Protein AF-A0A4Y2LZM2-F1 (afdb_monomer_lite)

Organism: Araneus ventricosus (NCBI:txid182803)

Radius of gyration: 18.98 Å; chains: 1; bounding box: 39×49×45 Å

InterPro domains:
  IPR011074 CRAL/TRIO, N-terminal domain [SM01100] (30-55)
  IPR036273 CRAL/TRIO, N-terminal domain superfamily [SSF46938] (3-70)
  IPR036865 CRAL-TRIO lipid binding domain superfamily [G3DSA:3.40.525.10] (1-97)
  IPR051026 Phosphatidylinositol/phosphatidylcholine transfer [PTHR45657] (2-75)

Secondary structure (DSSP, 8-state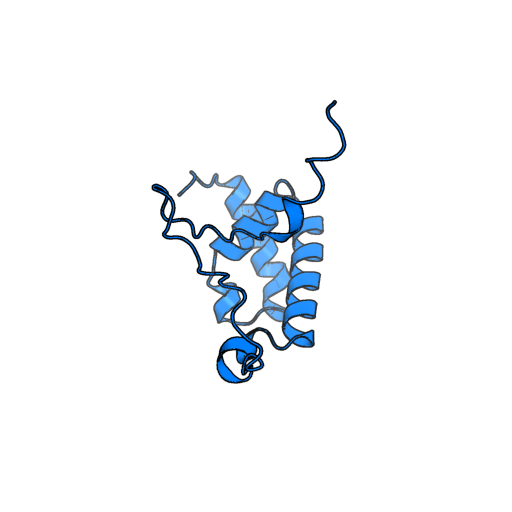):
-----HHHHHHHHHHHHHHTTTS-HHHHS-HHHHHHHHHHTTT-HHHHHHHHHHHHHHHHHTTTTTHHHH-------------B---TTS--B---GGGGGGSSSS--

Foldseek 3Di:
DPPQDPLLVVLLVLLLVVCVVLDDPVVSPDSVLSSVLCVVVVSDNVNSNVVVNVVSVVCVVVVVVCCVPPDDDDPDDDPPQDQPAADVVRDTDRDPVVPPVPPPPPDD

Structure (mmCIF, N/CA/C/O backbone):
data_AF-A0A4Y2LZM2-F1
#
_entry.id   AF-A0A4Y2LZM2-F1
#
loop_
_atom_site.group_PDB
_atom_site.id
_atom_site.type_symbol
_atom_site.label_atom_id
_atom_site.label_alt_id
_atom_site.label_comp_id
_atom_site.label_asym_id
_atom_site.label_entity_id
_atom_site.label_seq_id
_atom_site.pdbx_PDB_ins_code
_atom_site.Cartn_x
_atom_site.Cartn_y
_atom_site.Cartn_z
_atom_site.occupancy
_atom_site.B_iso_or_equiv
_atom_site.auth_seq_id
_atom_site.auth_comp_id
_atom_site.auth_asym_id
_atom_site.auth_atom_id
_atom_site.pdbx_PDB_model_num
ATOM 1 N N . MET A 1 1 ? 4.956 10.311 13.688 1.00 51.38 1 MET A N 1
ATOM 2 C CA . MET A 1 1 ? 4.297 9.046 13.324 1.00 51.38 1 MET A CA 1
ATOM 3 C C . MET A 1 1 ? 3.024 8.950 14.127 1.00 51.38 1 MET A C 1
ATOM 5 O O . MET A 1 1 ? 3.088 9.180 15.332 1.00 51.38 1 MET A O 1
ATOM 9 N N . ASP A 1 2 ? 1.894 8.716 13.457 1.00 63.31 2 ASP A N 1
ATOM 10 C CA . ASP A 1 2 ? 0.620 8.436 14.124 1.00 63.31 2 ASP A CA 1
ATOM 11 C C . ASP A 1 2 ? 0.838 7.303 15.140 1.00 63.31 2 ASP A C 1
ATOM 13 O O . ASP A 1 2 ? 1.656 6.408 14.910 1.00 63.31 2 ASP A O 1
ATOM 17 N N . LYS A 1 3 ? 0.176 7.364 16.298 1.00 77.25 3 LYS A N 1
ATOM 18 C CA . LYS A 1 3 ? 0.248 6.280 17.284 1.00 77.25 3 LYS A CA 1
ATOM 19 C C . LYS A 1 3 ? -0.423 5.047 16.681 1.00 77.25 3 LYS A C 1
ATOM 21 O O . LYS A 1 3 ? -1.642 4.956 16.723 1.00 77.25 3 LYS A O 1
ATOM 26 N N . ILE A 1 4 ? 0.376 4.140 16.122 1.00 81.56 4 ILE A N 1
ATOM 27 C CA . ILE A 1 4 ? -0.104 2.852 15.621 1.00 81.56 4 ILE A CA 1
ATOM 28 C C . ILE A 1 4 ? -0.552 2.027 16.828 1.00 81.56 4 ILE A C 1
ATOM 30 O O . ILE A 1 4 ? 0.246 1.734 17.725 1.00 81.56 4 ILE A O 1
ATOM 34 N N . THR A 1 5 ? -1.834 1.699 16.851 1.00 89.56 5 THR A N 1
ATOM 35 C CA . THR A 1 5 ? -2.460 0.821 17.839 1.00 89.56 5 THR A CA 1
ATOM 36 C C . THR A 1 5 ? -2.055 -0.634 17.598 1.00 89.56 5 THR A C 1
ATOM 38 O O . THR A 1 5 ? -1.636 -1.014 16.504 1.00 89.56 5 THR A O 1
ATOM 41 N N . ASP A 1 6 ? -2.165 -1.478 18.620 1.00 90.06 6 ASP A N 1
ATOM 42 C CA . ASP A 1 6 ? -1.746 -2.879 18.493 1.00 90.06 6 ASP A CA 1
ATOM 43 C C . ASP A 1 6 ? -2.658 -3.688 17.550 1.00 90.06 6 ASP A C 1
ATOM 45 O O . ASP A 1 6 ? -2.203 -4.635 16.909 1.00 90.06 6 ASP A O 1
ATOM 49 N N . GLU A 1 7 ? -3.918 -3.275 17.387 1.00 88.94 7 GLU A N 1
ATOM 50 C CA . GLU A 1 7 ? -4.853 -3.863 16.418 1.00 88.94 7 GLU A CA 1
ATOM 51 C C . GLU A 1 7 ? -4.424 -3.584 14.972 1.00 88.94 7 GLU A C 1
ATOM 53 O O . GLU A 1 7 ? -4.406 -4.490 14.138 1.00 88.94 7 GLU A O 1
ATOM 58 N N . GLU A 1 8 ? -4.001 -2.351 14.682 1.00 89.56 8 GLU A N 1
ATOM 59 C CA . GLU A 1 8 ? -3.513 -1.963 13.355 1.00 89.56 8 GLU A CA 1
ATOM 60 C C . GLU A 1 8 ? -2.219 -2.704 12.995 1.00 89.56 8 GLU A C 1
ATOM 62 O O . GLU A 1 8 ? -2.066 -3.147 11.856 1.00 89.56 8 GLU A O 1
ATOM 67 N N . LYS A 1 9 ? -1.312 -2.906 13.963 1.00 90.44 9 LYS A N 1
ATOM 68 C CA . LYS A 1 9 ? -0.097 -3.713 13.746 1.00 90.44 9 LYS A CA 1
ATOM 69 C C . LYS A 1 9 ? -0.437 -5.142 13.354 1.00 90.44 9 LYS A C 1
ATOM 71 O O . LYS A 1 9 ? 0.136 -5.657 12.404 1.00 90.44 9 LYS A O 1
ATOM 76 N N . LYS A 1 10 ? -1.417 -5.754 14.022 1.00 92.25 10 LYS A N 1
ATOM 77 C CA . LYS A 1 10 ? -1.850 -7.118 13.702 1.00 92.25 10 LYS A CA 1
ATOM 78 C C . LYS A 1 10 ? -2.354 -7.236 12.261 1.00 92.25 10 LYS A C 1
ATOM 80 O O . LYS A 1 10 ? -2.016 -8.194 11.574 1.00 92.25 10 LYS A O 1
ATOM 85 N N . VAL A 1 11 ? -3.123 -6.252 11.793 1.00 91.56 11 VAL A N 1
ATOM 86 C CA . VAL A 1 11 ? -3.586 -6.186 10.395 1.00 91.56 11 VAL A CA 1
ATOM 87 C C . VAL A 1 11 ? -2.406 -6.043 9.430 1.00 91.56 11 VAL A C 1
ATOM 89 O O . VAL A 1 11 ? -2.385 -6.689 8.383 1.00 91.56 11 VAL A O 1
ATOM 92 N N . MET A 1 12 ? -1.415 -5.217 9.774 1.00 91.50 12 MET A N 1
ATOM 93 C CA . MET A 1 12 ? -0.206 -5.046 8.964 1.00 91.50 12 MET A CA 1
ATOM 94 C C . MET A 1 12 ? 0.626 -6.331 8.883 1.00 91.50 12 MET A C 1
ATOM 96 O O . MET A 1 12 ? 1.064 -6.691 7.791 1.00 91.50 12 MET A O 1
ATOM 100 N N . ASP A 1 13 ? 0.800 -7.036 10.000 1.00 91.44 13 ASP A N 1
ATOM 101 C CA . ASP A 1 13 ? 1.537 -8.301 10.057 1.00 91.44 13 ASP A CA 1
ATOM 102 C C . ASP A 1 13 ? 0.827 -9.394 9.247 1.00 91.44 13 ASP A C 1
ATOM 104 O O . ASP A 1 13 ? 1.456 -10.079 8.442 1.00 91.44 13 ASP A O 1
ATOM 108 N N . GLU A 1 14 ? -0.501 -9.495 9.359 1.00 93.00 14 GLU A N 1
ATOM 109 C CA . GLU A 1 14 ? -1.297 -10.443 8.572 1.00 93.00 14 GLU A CA 1
ATOM 110 C C . GLU A 1 14 ? -1.205 -10.155 7.063 1.00 93.00 14 GLU A C 1
ATOM 112 O O . GLU A 1 14 ? -1.051 -11.068 6.248 1.00 93.00 14 GLU A O 1
ATOM 117 N N . LEU A 1 15 ? -1.251 -8.878 6.670 1.00 91.44 15 LEU A N 1
ATOM 118 C CA . LEU A 1 15 ? -1.054 -8.469 5.277 1.00 91.44 15 LEU A CA 1
ATOM 119 C C . LEU A 1 15 ? 0.349 -8.794 4.772 1.00 91.44 15 LEU A C 1
ATOM 121 O O . LEU A 1 15 ? 0.496 -9.251 3.632 1.00 91.44 15 LEU A O 1
ATOM 125 N N . ARG A 1 16 ? 1.369 -8.568 5.606 1.00 90.50 16 ARG A N 1
ATOM 126 C CA . ARG A 1 16 ? 2.755 -8.911 5.298 1.00 90.50 16 ARG A CA 1
ATOM 127 C C . ARG A 1 16 ? 2.851 -10.403 5.024 1.00 90.50 16 ARG A C 1
ATOM 129 O O . ARG A 1 16 ? 3.222 -10.760 3.912 1.00 90.50 16 ARG A O 1
ATOM 136 N N . GLU A 1 17 ? 2.431 -11.253 5.959 1.00 90.62 17 GLU A N 1
AT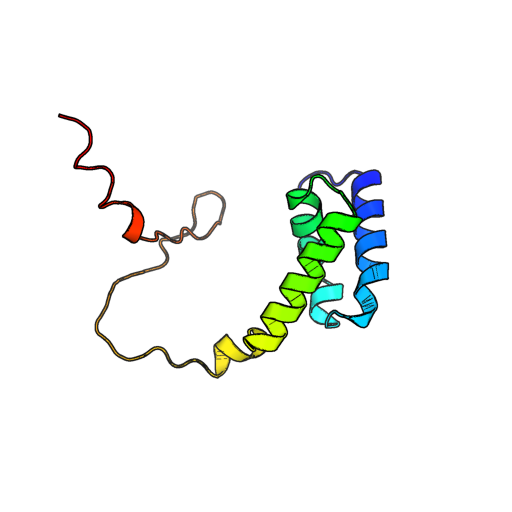OM 137 C CA . GLU A 1 17 ? 2.491 -12.716 5.829 1.00 90.62 17 GLU A CA 1
ATOM 138 C C . GLU A 1 17 ? 1.828 -13.235 4.547 1.00 90.62 17 GLU A C 1
ATOM 140 O O . GLU A 1 17 ? 2.414 -14.044 3.824 1.00 90.62 17 GLU A O 1
ATOM 145 N N . ARG A 1 18 ? 0.641 -12.720 4.206 1.00 89.56 18 ARG A N 1
ATOM 146 C CA . ARG A 1 18 ? -0.101 -13.137 3.003 1.00 89.56 18 ARG A CA 1
ATOM 147 C C . ARG A 1 18 ? 0.563 -12.742 1.690 1.00 89.56 18 ARG A C 1
ATOM 149 O O . ARG A 1 18 ? 0.277 -13.352 0.660 1.00 89.56 18 ARG A O 1
ATOM 156 N N . THR A 1 19 ? 1.416 -11.721 1.706 1.00 87.25 19 THR A N 1
ATOM 157 C CA . THR A 1 19 ? 2.010 -11.141 0.496 1.00 87.25 19 THR A CA 1
ATOM 158 C C . THR A 1 19 ? 3.527 -11.335 0.389 1.00 87.25 19 THR A C 1
ATOM 160 O O . THR A 1 19 ? 4.120 -10.903 -0.600 1.00 87.25 19 THR A O 1
ATOM 163 N N . ILE A 1 20 ? 4.148 -12.085 1.316 1.00 86.31 20 ILE A N 1
ATOM 164 C CA . ILE A 1 20 ? 5.584 -12.447 1.303 1.00 86.31 20 ILE A CA 1
ATOM 165 C C . ILE A 1 20 ? 6.042 -12.988 -0.057 1.00 86.31 20 ILE A C 1
ATOM 167 O O . ILE A 1 20 ? 7.129 -12.653 -0.516 1.00 86.31 20 ILE A O 1
ATOM 171 N N . ASN A 1 21 ? 5.220 -13.810 -0.713 1.00 84.44 21 ASN A N 1
ATOM 172 C CA . ASN A 1 21 ? 5.603 -14.463 -1.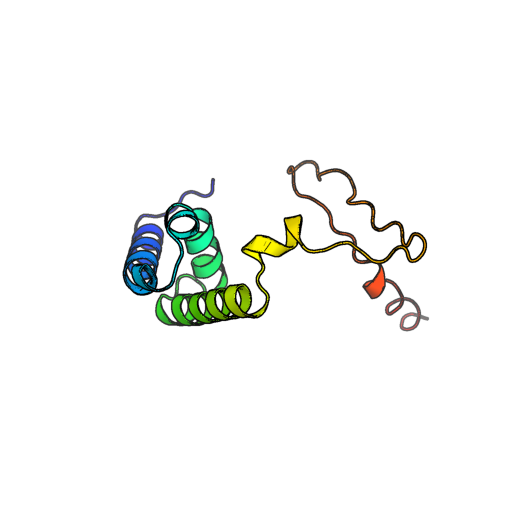968 1.00 84.44 21 ASN A CA 1
ATOM 173 C C . ASN A 1 21 ? 5.534 -13.532 -3.192 1.00 84.44 21 ASN A C 1
ATOM 175 O O . ASN A 1 21 ? 6.164 -13.812 -4.211 1.00 84.44 21 ASN A O 1
ATOM 179 N N . ASP A 1 22 ? 4.763 -12.444 -3.111 1.00 84.38 22 ASP A N 1
ATOM 180 C CA . ASP A 1 22 ? 4.459 -11.585 -4.259 1.00 84.38 22 ASP A CA 1
ATOM 181 C C . ASP A 1 22 ? 5.355 -10.334 -4.327 1.00 84.38 22 ASP A C 1
ATOM 183 O O . ASP A 1 22 ? 5.572 -9.796 -5.422 1.00 84.38 22 ASP A O 1
ATOM 187 N N . LEU A 1 23 ? 5.862 -9.862 -3.178 1.00 83.94 23 LEU A N 1
ATOM 188 C CA . LEU A 1 23 ? 6.665 -8.640 -3.047 1.00 83.94 23 LEU A CA 1
ATOM 189 C C . LEU A 1 23 ? 8.174 -8.896 -3.162 1.00 83.94 23 LEU A C 1
ATOM 191 O O . LEU A 1 23 ? 8.694 -9.951 -2.810 1.00 83.94 23 LEU A O 1
ATOM 195 N N . THR A 1 24 ? 8.905 -7.865 -3.589 1.00 83.19 24 THR A N 1
ATOM 196 C CA . THR A 1 24 ? 10.368 -7.848 -3.489 1.00 83.19 24 THR A CA 1
ATOM 197 C C . THR A 1 24 ? 10.811 -7.590 -2.040 1.00 83.19 24 THR A C 1
ATOM 199 O O . THR A 1 24 ? 10.118 -6.879 -1.306 1.00 83.19 24 THR A O 1
ATOM 202 N N . PRO A 1 25 ? 11.995 -8.080 -1.618 1.00 82.25 25 PRO A N 1
ATOM 203 C CA . PRO A 1 25 ? 12.494 -7.908 -0.248 1.00 82.25 25 PRO A CA 1
ATOM 204 C C . PRO A 1 25 ? 12.542 -6.445 0.212 1.00 82.25 25 PRO A C 1
ATOM 206 O O . PRO A 1 25 ? 12.240 -6.143 1.360 1.00 82.25 25 PRO A O 1
ATOM 209 N N . LYS A 1 26 ? 12.843 -5.523 -0.713 1.00 83.56 26 LYS A N 1
ATOM 210 C CA . LYS A 1 26 ? 12.888 -4.078 -0.446 1.00 83.56 26 LYS A CA 1
ATOM 211 C C . LYS A 1 26 ? 11.528 -3.495 -0.054 1.00 83.56 26 LYS A C 1
ATOM 213 O O . LYS A 1 26 ? 11.473 -2.570 0.742 1.00 83.56 26 LYS A O 1
ATOM 218 N N . LEU A 1 27 ? 10.441 -4.002 -0.637 1.00 81.62 27 LEU A N 1
ATOM 219 C CA . LEU A 1 27 ? 9.085 -3.535 -0.332 1.00 81.62 27 LEU A CA 1
ATOM 220 C C . LEU A 1 27 ? 8.531 -4.199 0.936 1.00 81.62 27 LEU A C 1
ATOM 222 O O . LEU A 1 27 ? 7.694 -3.610 1.607 1.00 81.62 27 LEU A O 1
ATOM 226 N N . LEU A 1 28 ? 9.004 -5.405 1.270 1.00 84.44 28 LEU A N 1
ATOM 227 C CA . LEU A 1 28 ? 8.617 -6.119 2.492 1.00 84.44 28 LEU A CA 1
ATOM 228 C C . LEU A 1 28 ? 9.137 -5.440 3.765 1.00 84.44 28 LEU A C 1
ATOM 230 O O . LEU A 1 28 ? 8.465 -5.502 4.793 1.00 84.44 28 LEU A O 1
ATOM 234 N N . GLU A 1 29 ? 10.298 -4.786 3.692 1.00 86.06 29 GLU A N 1
ATOM 235 C CA . GLU A 1 29 ? 10.894 -4.037 4.806 1.00 86.06 29 GLU A CA 1
ATOM 236 C C . GLU A 1 29 ? 10.170 -2.702 5.085 1.00 86.06 29 GLU A C 1
ATOM 238 O O . GLU A 1 29 ? 10.253 -2.171 6.190 1.00 86.06 29 GLU A O 1
ATOM 243 N N . ASP A 1 30 ? 9.406 -2.168 4.123 1.00 87.06 30 ASP A N 1
ATOM 244 C CA . ASP A 1 30 ? 8.711 -0.884 4.270 1.00 87.06 30 ASP A CA 1
ATOM 245 C C . ASP A 1 30 ? 7.356 -1.025 4.991 1.00 87.06 30 ASP A C 1
ATOM 247 O O . ASP A 1 30 ? 6.306 -1.214 4.370 1.00 87.06 30 ASP A O 1
ATOM 251 N N . ASP A 1 31 ? 7.353 -0.845 6.314 1.00 86.81 31 ASP A N 1
ATOM 252 C CA . ASP A 1 31 ? 6.131 -0.810 7.136 1.00 86.81 31 ASP A CA 1
ATOM 253 C C . ASP A 1 31 ? 5.133 0.273 6.681 1.00 86.81 31 ASP A C 1
ATOM 255 O O . ASP A 1 31 ? 3.913 0.112 6.801 1.00 86.81 31 ASP A O 1
ATOM 259 N N . SER A 1 32 ? 5.621 1.386 6.117 1.00 87.69 32 SER A N 1
ATOM 260 C CA . SER A 1 32 ? 4.761 2.485 5.667 1.00 87.69 32 SER A CA 1
ATOM 261 C C . SER A 1 32 ? 3.900 2.087 4.470 1.00 87.69 32 SER A C 1
ATOM 263 O O . SER A 1 32 ? 2.826 2.655 4.257 1.00 87.69 32 SER A O 1
ATOM 265 N N . LEU A 1 33 ? 4.362 1.127 3.668 1.00 89.06 33 LEU A N 1
ATOM 266 C CA . LEU A 1 33 ? 3.629 0.613 2.523 1.00 89.06 33 LEU A CA 1
ATOM 267 C C . LEU A 1 33 ? 2.372 -0.118 2.994 1.00 89.06 33 LEU A C 1
ATOM 269 O O . LEU A 1 33 ? 1.265 0.249 2.595 1.00 89.06 33 LEU A O 1
ATOM 273 N N . PHE A 1 34 ? 2.531 -1.075 3.908 1.00 89.81 34 PHE A N 1
ATOM 274 C CA . PHE A 1 34 ? 1.414 -1.829 4.481 1.00 89.81 34 PHE A CA 1
ATOM 275 C C . PHE A 1 34 ? 0.439 -0.913 5.217 1.00 89.81 34 PHE A C 1
ATOM 277 O O . PHE A 1 34 ? -0.768 -1.003 4.996 1.00 89.81 34 PHE A O 1
ATOM 284 N N . TYR A 1 35 ? 0.954 0.036 6.005 1.00 90.50 35 TYR A N 1
ATOM 285 C CA . TYR A 1 35 ? 0.115 1.007 6.702 1.00 90.50 35 TYR A CA 1
ATOM 286 C C . TYR A 1 35 ? -0.708 1.869 5.735 1.00 90.50 35 TYR A C 1
ATOM 288 O O . TYR A 1 35 ? -1.895 2.087 5.964 1.00 90.50 35 TYR A O 1
ATOM 296 N N . ARG A 1 36 ? -0.121 2.340 4.624 1.00 90.62 36 ARG A N 1
ATOM 297 C CA . ARG A 1 36 ? -0.836 3.151 3.621 1.00 90.62 36 ARG A CA 1
ATOM 298 C C . ARG A 1 36 ? -1.987 2.387 2.970 1.00 90.62 36 ARG A C 1
ATOM 300 O O . ARG A 1 36 ? -3.070 2.953 2.832 1.00 90.62 36 ARG A O 1
ATOM 307 N N . PHE A 1 37 ? -1.775 1.125 2.593 1.00 91.31 37 PHE A N 1
ATOM 308 C CA . PHE A 1 37 ? -2.833 0.302 1.995 1.00 91.31 37 PHE A CA 1
ATOM 309 C C . PHE A 1 37 ? -3.910 -0.081 3.004 1.00 91.31 37 PHE A C 1
ATOM 311 O O . PHE A 1 37 ? -5.092 0.042 2.686 1.00 91.31 37 PHE A O 1
ATOM 318 N N . ALA A 1 38 ? -3.514 -0.461 4.221 1.00 91.62 38 ALA A N 1
ATOM 319 C CA . ALA A 1 38 ? -4.450 -0.768 5.293 1.00 91.62 38 ALA A CA 1
ATOM 320 C C . ALA A 1 38 ? -5.311 0.456 5.639 1.00 91.62 38 ALA A C 1
ATOM 322 O O . ALA A 1 38 ? -6.537 0.369 5.646 1.00 91.62 38 ALA A O 1
ATOM 323 N N . LYS A 1 39 ? -4.693 1.631 5.812 1.00 90.81 39 LYS A N 1
ATOM 324 C CA . LYS A 1 39 ? -5.395 2.889 6.102 1.00 90.81 39 LYS A CA 1
ATOM 325 C C . LYS A 1 39 ? -6.362 3.300 4.992 1.00 90.81 39 LYS A C 1
ATOM 327 O O . LYS A 1 39 ? -7.421 3.837 5.285 1.00 90.81 39 LYS A O 1
ATOM 332 N N . ALA A 1 40 ? -6.030 3.044 3.725 1.00 91.12 40 ALA A N 1
ATOM 333 C CA . ALA A 1 40 ? -6.908 3.368 2.599 1.00 91.12 40 ALA A CA 1
ATOM 334 C C . ALA A 1 40 ? -8.204 2.535 2.567 1.00 91.12 40 ALA A C 1
ATOM 336 O O . ALA A 1 40 ? -9.144 2.918 1.873 1.00 91.12 40 ALA A O 1
ATOM 337 N N . ARG A 1 41 ? -8.242 1.396 3.272 1.00 92.19 41 ARG A N 1
ATOM 338 C CA . ARG A 1 41 ? -9.366 0.446 3.316 1.00 92.19 41 ARG A CA 1
ATOM 339 C C . ARG A 1 41 ? -9.882 0.213 4.734 1.00 92.19 41 ARG A C 1
ATOM 341 O O . ARG A 1 41 ? -10.393 -0.869 5.017 1.00 92.19 41 ARG A O 1
ATOM 348 N N . ASP A 1 42 ? -9.691 1.191 5.618 1.00 90.31 42 ASP A N 1
ATOM 349 C CA . ASP A 1 42 ? -10.140 1.136 7.013 1.00 90.31 42 ASP A CA 1
ATOM 350 C C . ASP A 1 42 ? -9.681 -0.143 7.744 1.00 90.31 42 ASP A C 1
ATOM 352 O O . ASP A 1 42 ? -10.419 -0.736 8.526 1.00 90.31 42 ASP A O 1
ATOM 356 N N . PHE A 1 43 ? -8.455 -0.594 7.458 1.00 89.44 43 PHE A N 1
ATOM 357 C CA . PHE A 1 43 ? -7.819 -1.789 8.026 1.00 89.44 43 PHE A CA 1
ATOM 358 C C . PHE A 1 43 ? -8.508 -3.126 7.693 1.00 89.44 43 PHE A C 1
ATOM 360 O O . PHE A 1 43 ? -8.320 -4.127 8.384 1.00 89.44 43 PHE A O 1
ATOM 367 N N . ASN A 1 44 ? -9.248 -3.200 6.584 1.00 92.94 44 ASN A N 1
ATOM 368 C CA . ASN A 1 44 ? -9.762 -4.469 6.069 1.00 92.94 44 ASN A CA 1
ATOM 369 C C . ASN A 1 44 ? -8.657 -5.271 5.354 1.00 92.94 44 ASN A C 1
ATOM 371 O O . ASN A 1 44 ? -8.200 -4.878 4.278 1.00 92.94 44 ASN A O 1
ATOM 375 N N . VAL A 1 45 ? -8.265 -6.420 5.918 1.00 91.81 45 VAL A N 1
ATOM 376 C CA . VAL A 1 45 ? -7.196 -7.288 5.382 1.00 91.81 45 VAL A CA 1
ATOM 377 C C . VAL A 1 45 ? -7.495 -7.762 3.953 1.00 91.81 45 VAL A C 1
ATOM 379 O O . VAL A 1 45 ? -6.633 -7.674 3.087 1.00 91.81 45 VAL A O 1
ATOM 382 N N . VAL A 1 46 ? -8.715 -8.222 3.667 1.00 92.19 46 VAL A N 1
ATOM 383 C CA . VAL A 1 46 ? -9.059 -8.832 2.367 1.00 92.19 46 VAL A CA 1
ATOM 384 C C . VAL A 1 46 ? -9.027 -7.795 1.243 1.00 92.19 46 VAL A C 1
ATOM 386 O O . VAL A 1 46 ? -8.438 -8.018 0.184 1.00 92.19 46 VAL A O 1
ATOM 389 N N . GLU A 1 47 ? -9.624 -6.629 1.484 1.00 93.19 47 GLU A N 1
ATOM 390 C CA . GLU A 1 47 ? -9.644 -5.532 0.512 1.00 93.19 47 GLU A CA 1
ATOM 391 C C . GLU A 1 47 ? -8.253 -4.925 0.303 1.00 93.19 47 GLU A C 1
ATOM 393 O O . GLU A 1 47 ? -7.870 -4.602 -0.827 1.00 93.19 47 GLU A O 1
ATOM 398 N N . SER A 1 48 ? -7.482 -4.796 1.385 1.00 93.38 48 SER A N 1
ATOM 399 C CA . SER A 1 48 ? -6.108 -4.292 1.334 1.00 93.38 48 SER A CA 1
ATOM 400 C C . SER A 1 48 ? -5.197 -5.246 0.562 1.00 93.38 48 SER A C 1
ATOM 402 O O . SER A 1 48 ? -4.426 -4.798 -0.284 1.00 93.38 48 SER A O 1
ATOM 404 N N . GLU A 1 49 ? -5.336 -6.558 0.770 1.00 92.50 49 GLU A N 1
ATOM 405 C CA . GLU A 1 49 ? -4.616 -7.599 0.028 1.00 92.50 49 GLU A CA 1
ATOM 406 C C . GLU A 1 49 ? -4.937 -7.535 -1.473 1.00 92.50 49 GLU A C 1
ATOM 408 O O . GLU A 1 49 ? -4.031 -7.510 -2.311 1.00 92.50 49 GLU A O 1
ATOM 413 N N . ALA A 1 50 ? -6.221 -7.436 -1.832 1.00 93.12 50 ALA A N 1
ATOM 414 C CA . ALA A 1 50 ? -6.644 -7.323 -3.226 1.00 93.12 50 ALA A CA 1
ATOM 415 C C . ALA A 1 50 ? -6.082 -6.059 -3.904 1.00 93.12 50 ALA A C 1
ATOM 417 O O . ALA A 1 50 ? -5.678 -6.097 -5.070 1.00 93.12 50 ALA A O 1
ATOM 418 N N . MET A 1 51 ? -6.036 -4.934 -3.184 1.00 93.12 51 MET A N 1
ATOM 419 C CA . MET A 1 51 ? -5.449 -3.684 -3.671 1.00 93.12 51 MET A CA 1
ATOM 420 C C . MET A 1 51 ? -3.930 -3.790 -3.835 1.00 93.12 51 MET A C 1
ATOM 422 O O . MET A 1 51 ? -3.390 -3.355 -4.854 1.00 93.12 51 MET A O 1
ATOM 426 N N . LEU A 1 52 ? -3.252 -4.419 -2.876 1.00 91.75 52 LEU A N 1
ATOM 427 C CA . LEU A 1 52 ? -1.808 -4.620 -2.898 1.00 91.75 52 LEU A CA 1
ATOM 428 C C . LEU A 1 52 ? -1.385 -5.537 -4.057 1.00 91.75 52 LEU A C 1
ATOM 430 O O . LEU A 1 52 ? -0.464 -5.203 -4.799 1.00 91.75 52 LEU A O 1
ATOM 434 N N . ARG A 1 53 ? -2.114 -6.629 -4.318 1.00 91.69 53 ARG A N 1
ATOM 435 C CA . ARG A 1 53 ? -1.856 -7.505 -5.479 1.00 91.69 53 ARG A CA 1
ATOM 436 C C . ARG A 1 53 ? -2.017 -6.791 -6.818 1.00 91.69 53 ARG A C 1
ATOM 438 O O . ARG A 1 53 ? -1.203 -6.984 -7.726 1.00 91.69 53 ARG A O 1
ATOM 445 N N . LYS A 1 54 ? -3.032 -5.930 -6.941 1.00 92.31 54 LYS A N 1
ATOM 446 C CA . LYS A 1 54 ? -3.208 -5.076 -8.128 1.00 92.31 54 LYS A CA 1
ATOM 447 C C . LYS A 1 54 ? -2.032 -4.118 -8.295 1.00 92.31 54 LYS A C 1
ATOM 449 O O . LYS A 1 54 ? -1.506 -4.000 -9.396 1.00 92.31 54 LYS A O 1
ATOM 454 N N . HIS A 1 55 ? -1.572 -3.500 -7.206 1.00 90.94 55 HIS A N 1
ATOM 455 C CA . HIS A 1 55 ? -0.395 -2.636 -7.232 1.00 90.94 55 HIS A CA 1
ATOM 456 C C . HIS A 1 55 ? 0.858 -3.391 -7.697 1.00 90.94 55 HIS A C 1
ATOM 458 O O . HIS A 1 55 ? 1.624 -2.872 -8.507 1.00 90.94 55 HIS A O 1
ATOM 464 N N . ILE A 1 56 ? 1.103 -4.599 -7.191 1.00 89.31 56 ILE A N 1
ATOM 465 C CA . ILE A 1 56 ? 2.277 -5.395 -7.578 1.00 89.31 56 ILE A CA 1
ATOM 466 C C . ILE A 1 56 ? 2.214 -5.760 -9.061 1.00 89.31 56 ILE A C 1
ATOM 468 O O . ILE A 1 56 ? 3.210 -5.626 -9.768 1.00 89.31 56 ILE A O 1
ATOM 472 N N . SER A 1 57 ? 1.041 -6.182 -9.535 1.00 90.31 57 SER A N 1
ATOM 473 C CA . SER A 1 57 ? 0.824 -6.521 -10.945 1.00 90.31 57 SER A CA 1
ATOM 474 C C . SER A 1 57 ? 1.108 -5.317 -11.846 1.00 90.31 57 SER A C 1
ATOM 476 O O . SER A 1 57 ? 1.870 -5.434 -12.800 1.00 90.31 57 SER A O 1
ATOM 478 N N . TRP A 1 58 ? 0.604 -4.140 -11.470 1.00 90.94 58 TRP A N 1
ATOM 479 C CA . TRP A 1 58 ? 0.861 -2.888 -12.179 1.00 90.94 58 TRP A CA 1
ATOM 480 C C . TRP A 1 58 ? 2.351 -2.508 -12.189 1.00 90.94 58 TRP A C 1
ATOM 482 O O . TRP A 1 58 ? 2.890 -2.161 -13.235 1.00 90.94 58 TRP A O 1
ATOM 492 N N . ARG A 1 59 ? 3.068 -2.642 -11.060 1.00 88.94 59 ARG A N 1
ATOM 493 C CA . ARG A 1 59 ? 4.525 -2.387 -11.029 1.00 88.94 59 ARG A CA 1
ATOM 494 C C . ARG A 1 59 ? 5.293 -3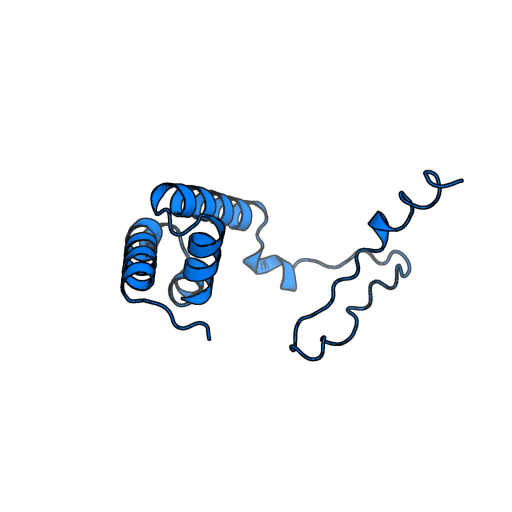.288 -11.991 1.00 88.94 59 ARG A C 1
ATOM 496 O O . ARG A 1 59 ? 6.237 -2.816 -12.616 1.00 88.94 59 ARG A O 1
ATOM 503 N N . LYS A 1 60 ? 4.912 -4.569 -12.069 1.00 87.25 60 LYS A N 1
ATOM 504 C CA . LYS A 1 60 ? 5.545 -5.558 -12.954 1.00 87.25 60 LYS A CA 1
ATOM 505 C C . LYS A 1 60 ? 5.261 -5.249 -14.424 1.00 87.25 60 LYS A C 1
ATOM 507 O O . LYS A 1 60 ? 6.180 -5.305 -15.231 1.00 87.25 60 LYS A O 1
ATOM 512 N N . GLU A 1 61 ? 4.020 -4.897 -14.754 1.00 89.12 61 GLU A N 1
ATOM 513 C CA . GLU A 1 61 ? 3.597 -4.564 -16.120 1.00 89.12 61 GLU A CA 1
ATOM 514 C C . GLU A 1 61 ? 4.293 -3.305 -16.652 1.00 89.12 61 GLU A C 1
ATOM 516 O O . GLU A 1 61 ? 4.795 -3.305 -17.771 1.00 89.12 61 GLU A O 1
ATOM 521 N N . PHE A 1 62 ? 4.385 -2.258 -15.829 1.00 84.75 62 PHE A N 1
ATOM 522 C CA . PHE A 1 62 ? 4.949 -0.965 -16.227 1.00 84.75 62 PHE A CA 1
ATOM 523 C C . PHE A 1 62 ? 6.436 -0.800 -15.893 1.00 84.75 62 PHE A C 1
ATOM 525 O O . PHE A 1 62 ? 6.980 0.282 -16.091 1.00 84.75 62 PHE A O 1
ATOM 532 N N . GLN A 1 63 ? 7.085 -1.842 -15.360 1.00 84.19 63 GLN A N 1
ATOM 533 C CA . GLN A 1 63 ? 8.511 -1.846 -15.003 1.00 84.19 63 GLN A CA 1
ATOM 534 C C . GLN A 1 63 ? 8.928 -0.607 -14.191 1.00 84.19 63 GLN A C 1
ATOM 536 O O . GLN A 1 63 ? 9.976 -0.002 -14.395 1.00 84.19 63 GLN A O 1
ATOM 541 N N . ILE A 1 64 ? 8.093 -0.230 -13.218 1.00 85.12 64 ILE A N 1
ATOM 542 C CA . ILE A 1 64 ? 8.264 1.003 -12.431 1.00 85.12 64 ILE A CA 1
ATOM 543 C C . ILE A 1 64 ? 9.595 1.028 -11.668 1.00 85.12 64 ILE A C 1
ATOM 545 O O . ILE A 1 64 ? 10.102 2.094 -11.337 1.00 85.12 64 ILE A O 1
ATOM 549 N N . ASP A 1 65 ? 10.187 -0.133 -11.399 1.00 80.38 65 ASP A N 1
ATOM 550 C CA . ASP A 1 65 ? 11.478 -0.221 -10.718 1.00 80.38 65 ASP A CA 1
ATOM 551 C C . ASP A 1 65 ? 12.649 0.275 -11.590 1.00 80.38 65 ASP A C 1
ATOM 553 O O . ASP A 1 65 ? 13.648 0.729 -11.033 1.00 80.38 65 ASP A O 1
ATOM 557 N N . THR A 1 66 ? 12.530 0.236 -12.924 1.00 81.88 66 THR A N 1
ATOM 558 C CA . THR A 1 66 ? 13.569 0.694 -13.869 1.00 81.88 66 THR A CA 1
ATOM 559 C C . THR A 1 66 ? 13.219 2.016 -14.554 1.00 81.88 66 THR A C 1
ATOM 561 O O . THR A 1 66 ? 14.045 2.598 -15.254 1.00 81.88 66 THR A O 1
ATOM 564 N N . ILE A 1 67 ? 12.028 2.570 -14.295 1.00 83.88 67 ILE A N 1
ATOM 565 C CA . ILE A 1 67 ? 11.579 3.809 -14.945 1.00 83.88 67 ILE A CA 1
ATOM 566 C C . ILE A 1 67 ? 12.529 4.988 -14.704 1.00 83.88 67 ILE A C 1
ATOM 568 O O . ILE A 1 67 ? 12.699 5.820 -15.580 1.00 83.88 67 ILE A O 1
ATOM 572 N N . LEU A 1 68 ? 13.181 5.065 -13.540 1.00 76.56 68 LEU A N 1
ATOM 573 C CA . LEU A 1 68 ? 14.096 6.169 -13.229 1.00 76.56 68 LEU A CA 1
ATOM 574 C C . LEU A 1 68 ? 15.397 6.124 -14.044 1.00 76.56 68 LEU A C 1
ATOM 576 O O . LEU A 1 68 ? 16.077 7.143 -14.126 1.00 76.56 68 LEU A O 1
ATOM 580 N N . THR A 1 69 ? 15.760 4.965 -14.597 1.00 77.94 69 THR A N 1
ATOM 581 C CA . THR A 1 69 ? 16.985 4.783 -15.389 1.00 77.94 69 THR A CA 1
ATOM 582 C C . THR A 1 69 ? 16.713 4.740 -16.883 1.00 77.94 69 THR A C 1
ATOM 584 O O . THR A 1 69 ? 17.528 5.237 -17.651 1.00 77.94 69 THR A O 1
ATOM 587 N N . ASP A 1 70 ? 15.581 4.163 -17.284 1.00 74.50 70 ASP A N 1
ATOM 588 C CA . ASP A 1 70 ? 15.314 3.826 -18.685 1.00 74.50 70 ASP A CA 1
ATOM 589 C C . ASP A 1 70 ? 14.464 4.890 -19.393 1.00 74.50 70 ASP A C 1
ATOM 591 O O . ASP A 1 70 ? 14.403 4.931 -20.622 1.00 74.50 70 ASP A O 1
ATOM 595 N N . TYR A 1 71 ? 13.773 5.740 -18.629 1.00 78.19 71 TYR A N 1
ATOM 596 C CA . TYR A 1 71 ? 12.890 6.757 -19.181 1.00 78.19 71 TYR A CA 1
ATOM 597 C C . TYR A 1 71 ? 13.648 8.055 -19.462 1.00 78.19 71 TYR A C 1
ATOM 599 O O . TYR A 1 71 ? 13.933 8.838 -18.553 1.00 78.19 71 TYR A O 1
ATOM 607 N N . GLU A 1 72 ? 13.907 8.317 -20.740 1.00 75.19 72 GLU A N 1
ATOM 608 C CA . GLU A 1 72 ? 14.301 9.641 -21.210 1.00 75.19 72 GLU A CA 1
ATOM 609 C C . GLU A 1 72 ? 13.043 10.437 -21.595 1.00 75.19 72 GLU A C 1
ATOM 611 O O . GLU A 1 72 ? 12.317 10.043 -22.515 1.00 75.19 72 GLU A O 1
ATOM 616 N N . PRO A 1 73 ? 12.727 11.538 -20.886 1.00 76.62 73 PRO A N 1
ATOM 617 C CA . PRO A 1 73 ? 11.588 12.369 -21.243 1.00 76.62 73 PRO A CA 1
ATOM 618 C C . PRO A 1 73 ? 11.806 12.992 -22.634 1.00 76.62 73 PRO A C 1
ATOM 620 O O . PRO A 1 73 ? 12.892 13.508 -22.898 1.00 76.62 73 PRO A O 1
ATOM 623 N N . PRO A 1 74 ? 10.792 12.988 -23.520 1.00 76.75 74 PRO A N 1
ATOM 624 C CA . PRO A 1 74 ? 10.913 13.600 -24.840 1.00 76.75 74 PRO A CA 1
ATOM 625 C C . PRO A 1 74 ? 11.188 15.108 -24.725 1.00 76.75 74 PRO A C 1
ATOM 627 O O . PRO A 1 74 ? 10.569 15.792 -23.910 1.00 76.75 74 PRO A O 1
ATOM 630 N N . GLU A 1 75 ? 12.093 15.627 -25.564 1.00 68.50 75 GLU A N 1
ATOM 631 C CA . GLU A 1 75 ? 12.588 17.019 -25.554 1.00 68.50 75 GLU A CA 1
ATOM 632 C C . GLU A 1 75 ? 11.557 18.081 -26.006 1.00 68.50 75 GLU A C 1
ATOM 634 O O . GLU A 1 75 ? 11.919 19.160 -26.481 1.00 68.50 75 GLU A O 1
ATOM 639 N N . GLU A 1 76 ? 10.256 17.814 -25.885 1.00 65.12 76 GLU A N 1
ATOM 640 C CA . GLU A 1 76 ? 9.249 18.818 -26.217 1.00 65.12 76 GLU A CA 1
ATOM 641 C C . GLU A 1 76 ? 9.248 19.978 -25.205 1.00 65.12 76 GLU A C 1
ATOM 643 O O . GLU A 1 76 ? 9.434 19.789 -23.996 1.00 65.12 76 GLU A O 1
ATOM 648 N N . PRO A 1 77 ? 9.066 21.219 -25.690 1.00 50.41 77 PRO A N 1
ATOM 649 C CA . PRO A 1 77 ? 9.406 22.412 -24.941 1.00 50.41 77 PRO A CA 1
ATOM 650 C C . PRO A 1 77 ? 8.487 22.600 -23.735 1.00 50.41 77 PRO A C 1
ATOM 652 O O . PRO A 1 77 ? 7.324 22.969 -23.865 1.00 50.41 77 PRO A O 1
ATOM 655 N N . SER A 1 78 ? 9.076 22.479 -22.544 1.00 50.03 78 SER A N 1
ATOM 656 C CA . SER A 1 78 ? 8.835 23.398 -21.430 1.00 50.03 78 SER A CA 1
ATOM 657 C C . SER A 1 78 ? 7.344 23.684 -21.139 1.00 50.03 78 SER A C 1
ATOM 659 O O . SER A 1 78 ? 6.899 24.836 -21.128 1.00 50.03 78 SER A O 1
ATOM 661 N N . CYS A 1 79 ? 6.568 22.665 -20.773 1.00 47.88 79 CYS A N 1
ATOM 662 C CA . CYS A 1 79 ? 5.545 22.902 -19.761 1.00 47.88 79 CYS A CA 1
ATOM 663 C C . CYS A 1 79 ? 6.283 22.937 -18.412 1.00 47.88 79 CYS A C 1
ATOM 665 O O . CYS A 1 79 ? 6.821 21.937 -17.948 1.00 47.88 79 CYS A O 1
ATOM 667 N N . HIS A 1 80 ? 6.417 24.121 -17.810 1.00 52.81 80 HIS A N 1
ATOM 668 C CA . HIS A 1 80 ? 7.092 24.316 -16.522 1.00 52.81 80 HIS A CA 1
ATOM 669 C C . HIS A 1 80 ? 6.294 23.661 -15.373 1.00 52.81 80 HIS A C 1
ATOM 671 O O . HIS A 1 80 ? 5.816 24.347 -14.475 1.00 52.81 80 HIS A O 1
ATOM 677 N N . HIS A 1 81 ? 6.158 22.334 -15.335 1.00 56.78 81 HIS A N 1
ATOM 678 C CA . HIS A 1 81 ? 5.791 21.631 -14.104 1.00 56.78 81 HIS A CA 1
ATOM 679 C C . HIS A 1 81 ? 7.036 21.526 -13.224 1.00 56.78 81 HIS A C 1
ATOM 681 O O . HIS A 1 81 ? 7.664 20.483 -13.069 1.00 56.78 81 HIS A O 1
ATOM 687 N N . ARG A 1 82 ? 7.425 22.670 -12.657 1.00 50.75 82 ARG A N 1
ATOM 688 C CA . ARG A 1 82 ? 8.368 22.717 -11.544 1.00 50.75 82 ARG A CA 1
ATOM 689 C C . ARG A 1 82 ? 7.632 22.164 -10.327 1.00 50.75 82 ARG A C 1
ATOM 691 O O . ARG A 1 82 ? 6.609 22.733 -9.947 1.00 50.75 82 ARG A O 1
ATOM 698 N N . SER A 1 83 ? 8.146 21.103 -9.701 1.00 52.81 83 SER A N 1
ATOM 699 C CA . SER A 1 83 ? 7.716 20.751 -8.346 1.00 52.81 83 SER A CA 1
ATOM 700 C C . SER A 1 83 ? 7.925 21.990 -7.474 1.00 52.81 83 SER A C 1
ATOM 702 O O . SER A 1 83 ? 9.043 22.492 -7.318 1.00 52.81 83 SER A O 1
ATO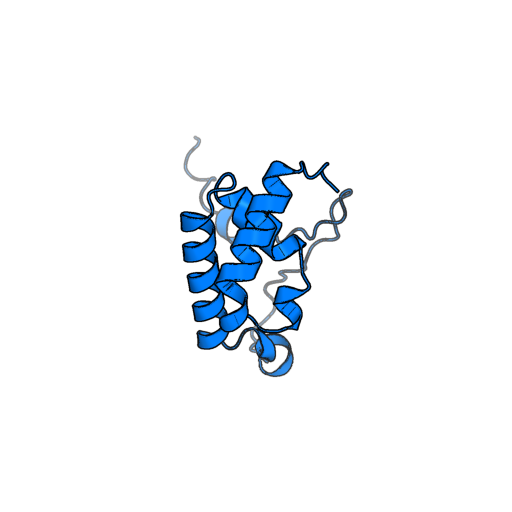M 704 N N . LYS A 1 84 ? 6.831 22.601 -7.010 1.00 53.97 84 LYS A N 1
ATOM 705 C CA . LYS A 1 84 ? 6.950 23.746 -6.110 1.00 53.97 84 LYS A CA 1
ATOM 706 C C . LYS A 1 84 ? 7.516 23.236 -4.793 1.00 53.97 84 LYS A C 1
ATOM 708 O O . LYS A 1 84 ? 7.242 22.106 -4.395 1.00 53.97 84 LYS A O 1
ATOM 713 N N . SER A 1 85 ? 8.317 24.088 -4.153 1.00 57.62 85 SER A N 1
ATOM 714 C CA . SER A 1 85 ? 8.948 23.817 -2.864 1.00 57.62 85 SER A CA 1
ATOM 715 C C . SER A 1 85 ? 7.983 23.147 -1.893 1.00 57.62 85 SER A C 1
ATOM 717 O O . SER A 1 85 ? 6.805 23.514 -1.841 1.00 57.62 85 SER A O 1
ATOM 719 N N . ASN A 1 86 ? 8.524 22.241 -1.083 1.00 57.91 86 ASN A N 1
ATOM 720 C CA . ASN A 1 86 ? 7.817 21.611 0.018 1.00 57.91 86 ASN A CA 1
ATOM 721 C C . ASN A 1 86 ? 6.941 22.606 0.791 1.00 57.91 86 ASN A C 1
ATOM 723 O O . ASN A 1 86 ? 7.360 23.709 1.145 1.00 57.91 86 ASN A O 1
ATOM 727 N N . ASN A 1 87 ? 5.720 22.176 1.084 1.00 61.59 87 ASN A N 1
ATOM 728 C CA . ASN A 1 87 ? 4.857 22.779 2.094 1.00 61.59 87 ASN A CA 1
ATOM 729 C C . ASN A 1 87 ? 5.619 22.892 3.444 1.00 61.59 87 ASN A C 1
ATOM 731 O O . ASN A 1 87 ? 6.541 22.121 3.689 1.00 61.59 87 ASN A O 1
ATOM 735 N N . ALA A 1 88 ? 5.213 23.780 4.360 1.00 65.75 88 ALA A N 1
ATOM 736 C CA . ALA A 1 88 ? 5.671 23.799 5.760 1.00 65.75 88 ALA A CA 1
ATOM 737 C C . ALA A 1 88 ? 5.642 22.418 6.470 1.00 65.75 88 ALA A C 1
ATOM 739 O O . ALA A 1 88 ? 6.364 22.206 7.438 1.00 65.75 88 ALA A O 1
ATOM 740 N N . PHE A 1 89 ? 4.847 21.466 5.968 1.00 62.03 89 PHE A N 1
ATOM 741 C CA . PHE A 1 89 ? 4.803 20.058 6.385 1.00 62.03 89 PHE A CA 1
ATOM 742 C C . PHE A 1 89 ? 5.765 19.120 5.624 1.00 62.03 89 PHE A C 1
ATOM 744 O O . PHE A 1 89 ? 5.638 17.905 5.745 1.00 62.03 89 PHE A O 1
ATOM 751 N N . GLY A 1 90 ? 6.680 19.637 4.801 1.00 60.06 90 GLY A N 1
ATOM 752 C CA . GLY A 1 90 ? 7.672 18.840 4.068 1.00 60.06 90 GLY A CA 1
ATOM 753 C C . GLY A 1 90 ? 7.112 17.989 2.921 1.00 60.06 90 GLY A C 1
ATOM 754 O O . GLY A 1 90 ? 7.781 17.063 2.482 1.00 60.06 90 GLY A O 1
ATOM 755 N N . ARG A 1 91 ? 5.874 18.246 2.476 1.00 58.75 91 ARG A N 1
ATOM 756 C CA . ARG A 1 91 ? 5.225 17.498 1.386 1.00 58.75 91 ARG A CA 1
ATOM 757 C C . ARG A 1 91 ? 5.409 18.220 0.056 1.00 58.75 91 ARG A C 1
ATOM 759 O O . ARG A 1 91 ? 5.080 19.409 -0.020 1.00 58.75 91 ARG A O 1
ATOM 766 N N . ASP A 1 92 ? 5.845 17.485 -0.964 1.00 58.66 92 ASP A N 1
ATOM 767 C CA . ASP A 1 92 ? 5.938 17.976 -2.337 1.00 58.66 92 ASP A CA 1
ATOM 768 C C . ASP A 1 92 ? 4.547 18.334 -2.869 1.00 58.66 92 ASP A C 1
ATOM 770 O O . ASP A 1 92 ? 3.606 17.536 -2.818 1.00 58.66 92 ASP A O 1
ATOM 774 N N . LEU A 1 93 ? 4.411 19.560 -3.373 1.00 54.81 93 LEU A N 1
ATOM 775 C CA . LEU A 1 93 ? 3.191 20.027 -4.018 1.00 54.81 93 LEU A CA 1
ATOM 776 C C . LEU A 1 93 ? 3.319 19.799 -5.525 1.00 54.81 93 LEU A C 1
ATOM 778 O O . LEU A 1 93 ? 3.939 20.591 -6.237 1.00 54.81 93 LEU A O 1
ATOM 782 N N . THR A 1 94 ? 2.709 18.725 -6.022 1.00 53.62 94 THR A N 1
ATOM 783 C CA . THR A 1 94 ? 2.522 18.517 -7.459 1.00 53.62 94 THR A CA 1
ATOM 784 C C . THR A 1 94 ? 1.282 19.292 -7.905 1.00 53.62 94 THR A C 1
ATOM 786 O O . THR A 1 94 ? 0.145 18.848 -7.763 1.00 53.62 94 THR A O 1
ATOM 789 N N . THR A 1 95 ? 1.472 20.514 -8.404 1.00 51.72 95 THR A N 1
ATOM 790 C CA . THR A 1 95 ? 0.381 21.251 -9.051 1.00 51.72 95 THR A CA 1
ATOM 791 C C . THR A 1 95 ? 0.161 20.653 -10.431 1.00 51.72 95 THR A C 1
ATOM 793 O O . THR A 1 95 ? 1.012 20.819 -11.295 1.00 51.72 95 THR A O 1
ATOM 796 N N . ASN A 1 96 ? -0.950 19.947 -10.634 1.00 50.81 96 ASN A N 1
ATOM 797 C CA . ASN A 1 96 ? -1.381 19.533 -11.964 1.00 50.81 96 ASN A CA 1
ATOM 798 C C . ASN A 1 96 ? -2.262 20.659 -12.530 1.00 50.81 96 ASN A C 1
ATOM 800 O O . ASN A 1 96 ? -3.421 20.795 -12.140 1.00 50.81 96 ASN A O 1
ATOM 804 N N . GLU A 1 97 ? -1.711 21.512 -13.396 1.00 51.06 97 GLU A N 1
ATOM 805 C CA . GLU A 1 97 ? -2.399 22.720 -13.905 1.00 51.06 97 GLU A CA 1
ATOM 806 C C . GLU A 1 97 ? -3.612 22.406 -14.812 1.00 51.06 97 GLU A C 1
ATOM 808 O O . GLU A 1 97 ? -4.312 23.303 -15.280 1.00 51.06 97 GLU A O 1
ATOM 813 N N . PHE A 1 98 ? -3.911 21.125 -15.050 1.00 45.41 98 PHE A N 1
ATOM 814 C CA . PHE A 1 98 ? -4.989 20.677 -15.931 1.00 45.41 98 PHE A CA 1
ATOM 815 C C . PHE A 1 98 ? -6.407 20.891 -15.363 1.00 45.41 98 PHE A C 1
ATOM 817 O O . PHE A 1 98 ? -7.373 20.979 -16.121 1.00 45.41 98 PHE A O 1
ATOM 824 N N . THR A 1 99 ? -6.580 20.995 -14.041 1.00 46.66 99 THR A N 1
ATOM 825 C CA . THR A 1 99 ? -7.921 21.125 -13.434 1.00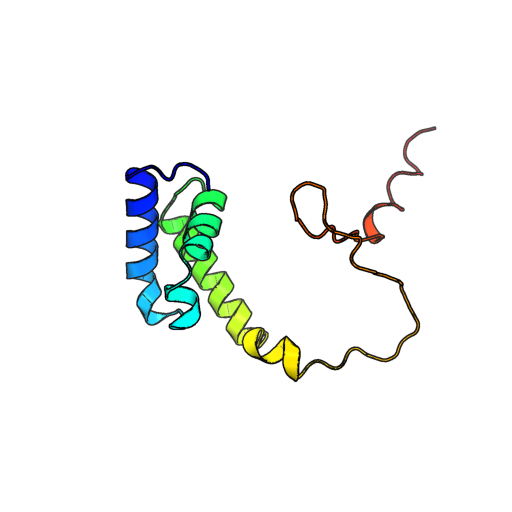 46.66 99 THR A CA 1
ATOM 826 C C . THR A 1 99 ? -8.423 22.561 -13.290 1.00 46.66 99 THR A C 1
ATOM 828 O O . THR A 1 99 ? -9.602 22.745 -12.996 1.00 46.66 99 THR A O 1
ATOM 831 N N . ASP A 1 100 ? -7.588 23.573 -13.534 1.00 45.00 100 ASP A N 1
ATOM 832 C CA . ASP A 1 100 ? -7.945 24.974 -13.257 1.00 45.00 100 ASP A CA 1
ATOM 833 C C . ASP A 1 100 ? -8.786 25.629 -14.374 1.00 45.00 100 ASP A C 1
ATOM 835 O O . ASP A 1 100 ? -9.496 26.606 -14.160 1.00 45.00 100 ASP A O 1
ATOM 839 N N . LYS A 1 101 ? -8.813 25.047 -15.582 1.00 40.38 101 LYS A N 1
ATOM 840 C CA . LYS A 1 101 ? -9.555 25.626 -16.720 1.00 40.38 101 LYS A CA 1
ATOM 841 C C . LYS A 1 101 ? -11.033 25.230 -16.815 1.00 40.38 101 LYS A C 1
ATOM 843 O O . LYS A 1 101 ? -11.716 25.705 -17.713 1.00 40.38 101 LYS A O 1
ATOM 848 N N . ARG A 1 102 ? -11.558 24.376 -15.925 1.00 42.44 102 ARG A N 1
ATOM 849 C CA . ARG A 1 102 ? -12.970 23.924 -15.981 1.00 42.44 102 ARG A CA 1
ATOM 850 C C . ARG A 1 102 ? -13.925 24.625 -15.010 1.00 42.44 102 ARG A C 1
ATOM 852 O O . ARG A 1 102 ? -15.116 24.344 -15.064 1.00 42.44 102 ARG A O 1
ATOM 859 N N . ASN A 1 103 ? -13.446 25.535 -14.159 1.00 38.97 103 ASN A N 1
ATOM 860 C CA . ASN A 1 103 ? -14.282 26.203 -13.148 1.00 38.97 103 ASN A CA 1
ATOM 861 C C . ASN A 1 103 ? -14.509 27.711 -13.378 1.00 38.97 103 ASN A C 1
ATOM 863 O O . ASN A 1 103 ? -15.063 28.371 -12.504 1.00 38.97 103 ASN A O 1
ATOM 867 N N . VAL A 1 104 ? -14.153 28.251 -14.551 1.00 45.19 104 VAL A N 1
ATOM 868 C CA . VAL A 1 104 ? -14.379 29.673 -14.905 1.00 45.19 104 VAL A CA 1
ATOM 869 C C . VAL A 1 104 ? -15.574 29.877 -15.860 1.00 45.19 104 VAL A C 1
ATOM 871 O O . VAL A 1 104 ? -15.857 30.995 -16.256 1.00 45.19 104 VAL A O 1
ATOM 874 N N . GLU A 1 105 ? -16.353 28.836 -16.179 1.00 40.38 105 GLU A N 1
ATOM 875 C CA . GLU A 1 105 ? -17.571 28.974 -17.014 1.00 40.38 105 GLU A CA 1
ATOM 876 C C . GLU A 1 105 ? -18.856 28.479 -16.327 1.00 40.38 105 GLU A C 1
ATOM 878 O O . GLU A 1 105 ? -19.841 28.142 -16.984 1.00 40.38 105 GLU A O 1
ATOM 883 N N . ARG A 1 106 ? -18.888 28.421 -14.986 1.00 43.34 106 ARG A N 1
ATOM 884 C CA . ARG A 1 106 ? -20.119 28.049 -14.259 1.00 43.34 106 ARG A CA 1
ATOM 885 C C . ARG A 1 106 ? -20.505 28.933 -13.080 1.00 43.34 106 ARG A C 1
ATOM 887 O O . ARG A 1 106 ? -21.257 28.484 -12.220 1.00 43.34 106 ARG A O 1
ATOM 894 N N . SER A 1 107 ? -20.062 30.186 -13.097 1.00 39.25 107 SER A N 1
ATOM 895 C CA . SER A 1 107 ? -20.588 31.238 -12.228 1.00 39.25 107 SER A CA 1
ATOM 896 C C . SER A 1 107 ? -20.557 32.582 -12.960 1.00 39.25 107 SER A C 1
ATOM 898 O O . SER A 1 107 ? -19.477 33.134 -13.155 1.00 39.25 107 SER A O 1
ATOM 900 N N . SER A 1 108 ? -21.766 33.067 -13.270 1.00 37.44 108 SER A N 1
ATOM 901 C CA . SER A 1 108 ? -22.168 34.371 -13.837 1.00 37.44 108 SER A CA 1
ATOM 902 C C . SER A 1 108 ? -22.015 34.598 -15.337 1.00 37.44 108 SER A C 1
ATOM 904 O O . SER A 1 108 ? -20.875 34.710 -15.826 1.00 37.44 108 SER A O 1
#

Sequence (108 aa):
MDKITDEEKKVMDELRERTINDLTPKLLEDDSLFYRFAKARDFNVVESEAMLRKHISWRKEFQIDTILTDYEPPEEPSCHHRSKSNNAFGRDLTTNEFTDKRNVERSS

pLDDT: mean 75.63, std 17.84, range [37.44, 93.38]